Protein AF-A0A8T5L5W2-F1 (afdb_monomer)

Solvent-accessible surface area (backbone atoms only — not comparable to full-atom values): 5253 Å² total; per-residue (Å²): 133,65,65,66,60,51,52,52,52,51,51,52,52,51,57,51,49,51,60,46,57,77,67,60,74,77,56,71,77,81,77,60,80,91,63,98,70,90,74,80,80,91,70,96,70,77,81,78,47,70,66,53,55,54,62,68,51,70,78,48,94,41,64,56,96,96,41,77,62,71,82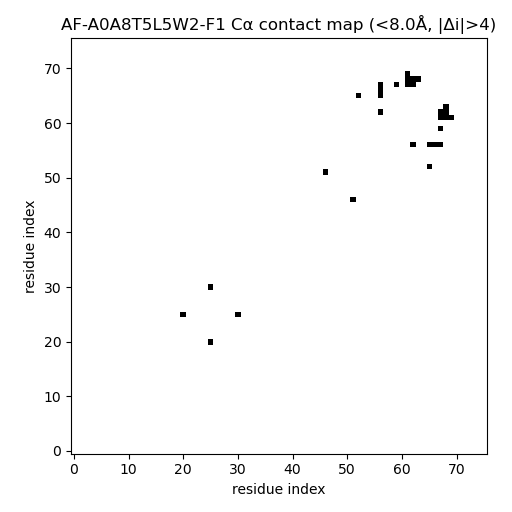,84,78,77,94,125

Foldseek 3Di:
DPPVVVVVVVVVVVVVVVVCVVVVPDDPVVPDDDDPDPDDDDDPDPCPDPVNQCVVCVPQPDADDSGRDDDDDDPD

Sequence (76 aa):
MDKEKIRKEAKQVMDKFQKALDKAGIDEADVQIEREESVRDAKDDKFDSIDFKKRMLKNAPKHDDDCIVAERGDWV

Radius of gyration: 22.4 Å; Cα contacts (8 Å, |Δi|>4): 15; chains: 1; bounding box: 34×49×44 Å

Structure (mmCIF, N/CA/C/O backbone):
data_AF-A0A8T5L5W2-F1
#
_entry.id   AF-A0A8T5L5W2-F1
#
loop_
_atom_site.group_PDB
_atom_site.id
_atom_site.type_symbol
_atom_site.label_atom_id
_atom_site.label_alt_id
_atom_site.label_comp_id
_atom_site.label_asym_id
_atom_site.label_entity_id
_atom_site.label_seq_id
_atom_site.pdbx_PDB_ins_code
_atom_site.Cartn_x
_atom_site.Cartn_y
_atom_site.Cartn_z
_atom_site.occupancy
_atom_site.B_iso_or_equiv
_atom_site.auth_seq_id
_atom_site.auth_comp_id
_atom_site.auth_asym_id
_atom_site.auth_atom_id
_atom_site.pdbx_PDB_model_num
ATOM 1 N N . MET A 1 1 ? -6.670 -23.034 1.625 1.00 61.34 1 MET A N 1
ATOM 2 C CA . MET A 1 1 ? -6.904 -22.038 2.695 1.00 61.34 1 MET A CA 1
ATOM 3 C C . MET A 1 1 ? -8.318 -22.200 3.205 1.00 61.34 1 MET A C 1
ATOM 5 O O . MET A 1 1 ? -9.233 -22.268 2.393 1.00 61.34 1 MET A O 1
ATOM 9 N N . ASP A 1 2 ? -8.483 -22.274 4.519 1.00 87.44 2 ASP A N 1
ATOM 10 C CA . ASP A 1 2 ? -9.797 -22.339 5.150 1.00 87.44 2 ASP A CA 1
ATOM 11 C C . ASP A 1 2 ? -10.396 -20.925 5.219 1.00 87.44 2 ASP A C 1
ATOM 13 O O . ASP A 1 2 ? -9.964 -20.079 6.006 1.00 87.44 2 ASP A O 1
ATOM 17 N N . LYS A 1 3 ? -11.356 -20.655 4.328 1.00 90.19 3 LYS A N 1
ATOM 18 C CA . LYS A 1 3 ? -11.990 -19.338 4.185 1.00 90.19 3 LYS A CA 1
ATOM 19 C C . LYS A 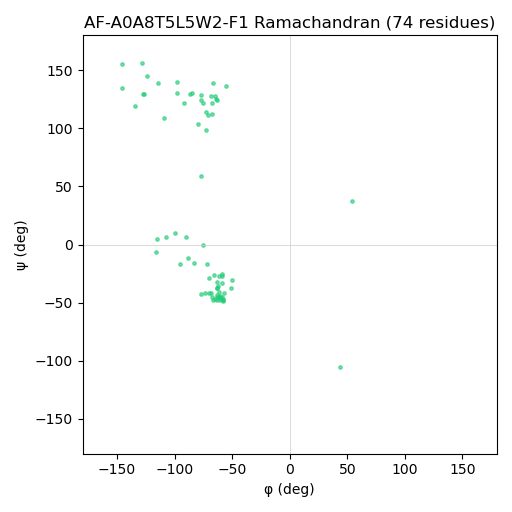1 3 ? -12.744 -18.922 5.451 1.00 90.19 3 LYS A C 1
ATOM 21 O O . LYS A 1 3 ? -12.790 -17.731 5.760 1.00 90.19 3 LYS A O 1
ATOM 26 N N . GLU A 1 4 ? -13.314 -19.870 6.193 1.00 91.88 4 GLU A N 1
ATOM 27 C CA . GLU A 1 4 ? -14.060 -19.569 7.418 1.00 91.88 4 GLU A CA 1
ATOM 28 C C . GLU A 1 4 ? -13.121 -19.184 8.555 1.00 91.88 4 GLU A C 1
ATOM 30 O O . GLU A 1 4 ? -13.370 -18.199 9.259 1.00 91.88 4 GLU A O 1
ATOM 35 N N . LYS A 1 5 ? -11.999 -19.899 8.679 1.00 93.94 5 LYS A N 1
ATOM 36 C CA . LYS A 1 5 ? -10.946 -19.557 9.636 1.00 93.94 5 LYS A CA 1
ATOM 37 C C . LYS A 1 5 ? -10.410 -18.141 9.398 1.00 93.94 5 LYS A C 1
ATOM 39 O O . LYS A 1 5 ? -10.385 -17.345 10.334 1.00 93.94 5 LYS A O 1
ATOM 44 N N . ILE A 1 6 ? -10.095 -17.794 8.146 1.00 94.12 6 ILE A N 1
ATOM 45 C CA . ILE A 1 6 ? -9.617 -16.449 7.773 1.00 94.12 6 ILE A CA 1
ATOM 46 C C . ILE A 1 6 ? -10.664 -15.382 8.107 1.00 94.12 6 ILE A C 1
ATOM 48 O O . ILE A 1 6 ? -10.336 -14.351 8.689 1.00 94.12 6 ILE A O 1
ATOM 52 N N . ARG A 1 7 ? -11.942 -15.627 7.793 1.00 95.31 7 ARG A N 1
ATOM 53 C CA . ARG A 1 7 ? -13.025 -14.679 8.094 1.00 95.31 7 ARG A CA 1
ATOM 54 C C . ARG A 1 7 ? -13.159 -14.427 9.595 1.00 95.31 7 ARG A C 1
ATOM 56 O O . ARG A 1 7 ? -13.376 -13.289 10.014 1.00 95.31 7 ARG A O 1
ATOM 63 N N . LYS A 1 8 ? -13.031 -15.479 10.406 1.00 95.88 8 LYS A N 1
ATOM 64 C CA . LYS A 1 8 ? -13.099 -15.389 11.867 1.00 95.88 8 LYS A CA 1
ATOM 65 C C . LYS A 1 8 ? -11.912 -14.617 12.440 1.00 95.88 8 LYS A C 1
ATOM 67 O O . LYS A 1 8 ? -12.116 -13.746 13.281 1.00 95.88 8 LYS A O 1
ATOM 72 N N . GLU A 1 9 ? -10.704 -14.906 11.969 1.00 96.19 9 GLU A N 1
ATOM 73 C CA . GLU A 1 9 ? -9.483 -14.210 12.386 1.00 96.19 9 GLU A CA 1
ATOM 74 C C . GLU A 1 9 ? -9.525 -12.728 11.993 1.00 96.19 9 GLU A C 1
ATOM 76 O O . GLU A 1 9 ? -9.295 -11.867 12.839 1.00 96.19 9 GLU A O 1
ATOM 81 N N . ALA A 1 10 ? -9.931 -12.415 10.758 1.00 96.25 10 ALA A N 1
ATOM 82 C CA . ALA A 1 10 ? -10.094 -11.041 10.291 1.00 96.25 10 ALA A CA 1
ATOM 83 C C . ALA A 1 10 ? -11.094 -10.263 11.158 1.00 96.25 10 ALA A C 1
ATOM 85 O O . ALA A 1 10 ? -10.787 -9.166 11.621 1.00 96.25 10 ALA A O 1
ATOM 86 N N . LYS A 1 11 ? -12.259 -10.857 11.459 1.00 96.69 11 LYS A N 1
ATOM 87 C CA . LYS A 1 11 ? -13.247 -10.235 12.351 1.00 96.69 11 LYS A CA 1
ATOM 88 C C . LYS A 1 11 ? -12.660 -9.952 13.734 1.00 96.69 11 LYS A C 1
ATOM 90 O O . LYS A 1 11 ? -12.827 -8.857 14.253 1.00 96.69 11 LYS A O 1
ATOM 95 N N . GLN A 1 12 ? -11.932 -10.904 14.314 1.00 97.12 12 GLN A N 1
ATOM 96 C CA . GLN A 1 12 ? -11.308 -10.713 15.624 1.00 97.12 12 GLN A CA 1
ATOM 97 C C . GLN A 1 12 ? -10.258 -9.598 15.628 1.00 97.12 12 GLN A C 1
ATOM 99 O O . GLN A 1 12 ? -10.148 -8.879 16.620 1.00 97.12 12 GLN A O 1
ATOM 104 N N . VAL A 1 13 ? -9.478 -9.460 14.553 1.00 97.50 13 VAL A N 1
ATOM 105 C CA . VAL A 1 13 ? -8.507 -8.367 14.406 1.00 97.50 13 VAL A CA 1
ATOM 106 C C . VAL A 1 13 ? -9.230 -7.024 14.338 1.00 97.50 13 VAL A C 1
ATOM 108 O O . VAL A 1 13 ? -8.878 -6.117 15.090 1.00 97.50 13 VAL A O 1
ATOM 111 N N . MET A 1 14 ? -10.283 -6.924 13.524 1.00 96.06 14 MET A N 1
ATOM 112 C CA . MET A 1 14 ? -11.088 -5.703 13.404 1.00 96.06 14 MET A CA 1
ATOM 113 C C . MET A 1 14 ? -11.759 -5.323 14.729 1.00 96.06 14 MET A C 1
ATOM 115 O O . MET A 1 14 ? -11.664 -4.176 15.157 1.00 96.06 14 MET A O 1
ATOM 119 N N . ASP A 1 15 ? -12.355 -6.290 15.431 1.00 95.88 15 ASP A N 1
ATOM 120 C CA . ASP A 1 15 ? -13.010 -6.055 16.723 1.00 95.88 15 ASP A CA 1
ATOM 121 C C . ASP A 1 15 ? -12.009 -5.571 17.790 1.00 95.88 15 ASP A C 1
ATOM 123 O O . ASP A 1 15 ? -12.338 -4.737 18.636 1.00 95.88 15 ASP A O 1
ATOM 127 N N . LYS A 1 16 ? -10.774 -6.095 17.779 1.00 96.31 16 LYS A N 1
ATOM 128 C CA . LYS A 1 16 ? -9.704 -5.645 18.684 1.00 96.31 16 LYS A CA 1
ATOM 129 C C . LYS A 1 16 ? -9.222 -4.241 18.335 1.00 96.31 16 LYS A C 1
ATOM 131 O O . LYS A 1 16 ? -8.993 -3.452 19.246 1.00 96.31 16 LYS A O 1
ATOM 136 N N . PHE A 1 17 ? -9.074 -3.949 17.045 1.00 94.44 17 PHE A N 1
ATOM 137 C CA . PHE A 1 17 ? -8.654 -2.640 16.562 1.00 94.44 17 PHE A CA 1
ATOM 138 C C . PHE A 1 17 ? -9.676 -1.557 16.925 1.00 94.44 17 PHE A C 1
ATOM 140 O O . PHE A 1 17 ? -9.299 -0.558 17.529 1.00 94.44 17 PHE A O 1
ATOM 147 N N . GLN A 1 18 ? -10.970 -1.801 16.684 1.00 92.25 18 GLN A N 1
ATOM 148 C CA . GLN A 1 18 ? -12.034 -0.863 17.055 1.00 92.25 18 GLN A CA 1
ATOM 149 C C . GLN A 1 18 ? -12.025 -0.564 18.559 1.00 92.25 18 GLN A C 1
ATOM 151 O O . GLN A 1 18 ? -11.980 0.590 18.965 1.00 92.25 18 GLN A O 1
ATOM 156 N N . LYS A 1 19 ? -11.952 -1.604 19.400 1.00 92.94 19 LYS A N 1
ATOM 157 C CA . LYS A 1 19 ? -11.881 -1.436 20.862 1.00 92.94 19 LYS A CA 1
ATOM 158 C C . LYS A 1 19 ? -10.650 -0.665 21.334 1.00 92.94 19 LYS A C 1
ATOM 160 O O . LYS A 1 19 ? -10.674 -0.115 22.433 1.00 92.94 19 LYS A O 1
ATOM 165 N N . ALA A 1 20 ? -9.555 -0.710 20.578 1.00 92.31 20 ALA A N 1
ATOM 166 C CA . ALA A 1 20 ? -8.359 0.064 20.877 1.00 92.31 20 ALA A CA 1
ATOM 167 C C . ALA A 1 20 ? -8.543 1.531 20.470 1.00 92.31 20 ALA A C 1
ATOM 169 O O . ALA A 1 20 ? -8.206 2.404 21.264 1.00 92.31 20 ALA A O 1
ATOM 170 N N . LEU A 1 21 ? -9.136 1.794 19.300 1.00 85.50 21 LEU A N 1
ATOM 171 C CA . LEU A 1 21 ? -9.467 3.147 18.845 1.00 85.50 21 LEU A CA 1
ATOM 172 C C . LEU A 1 21 ? -10.437 3.855 19.792 1.00 85.50 21 LEU A C 1
ATOM 174 O O . LEU A 1 21 ? -10.162 4.978 20.198 1.00 85.50 21 LEU A O 1
ATOM 178 N N . ASP A 1 22 ? -11.500 3.172 20.227 1.00 85.50 22 ASP A N 1
ATOM 179 C CA . ASP A 1 22 ? -12.492 3.739 21.153 1.00 85.50 22 ASP A CA 1
ATOM 180 C C . ASP A 1 22 ? -11.858 4.195 22.484 1.00 85.50 22 ASP A C 1
ATOM 182 O O . ASP A 1 22 ? -12.383 5.067 23.171 1.00 85.50 22 ASP A O 1
ATOM 186 N N . LYS A 1 23 ? -10.721 3.597 22.864 1.00 88.19 23 LYS A N 1
ATOM 187 C CA . LYS A 1 23 ? -9.969 3.928 24.084 1.00 88.19 23 LYS A CA 1
ATOM 188 C C . LYS A 1 23 ? -8.836 4.919 23.860 1.00 88.19 23 LYS A C 1
ATOM 190 O O . LYS A 1 23 ? -8.309 5.438 24.839 1.00 88.19 23 LYS A O 1
ATOM 195 N N . ALA A 1 24 ? -8.41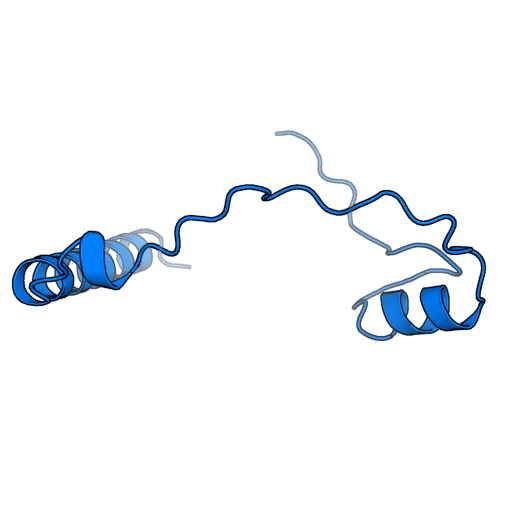7 5.124 22.61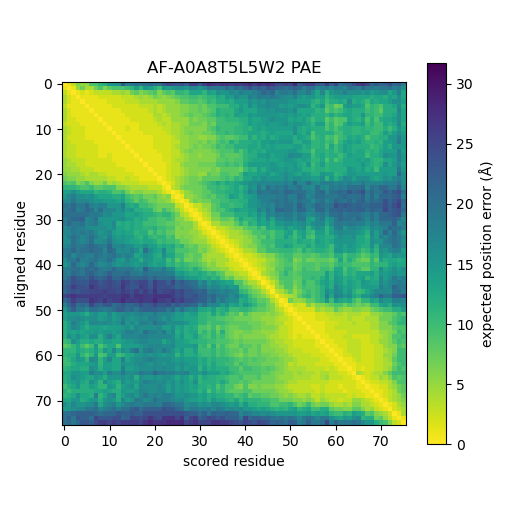4 1.00 81.12 24 ALA A N 1
ATOM 196 C CA . ALA A 1 24 ? -7.218 5.886 22.299 1.00 81.12 24 ALA A CA 1
ATOM 197 C C . ALA A 1 24 ? -7.398 7.393 22.534 1.00 81.12 24 ALA A C 1
ATOM 199 O O . ALA A 1 24 ? -6.394 8.084 22.648 1.00 81.12 24 ALA A O 1
ATOM 200 N N . GLY A 1 25 ? -8.644 7.883 22.646 1.00 72.75 25 GLY A N 1
ATOM 201 C CA . GLY A 1 25 ? -8.932 9.275 23.006 1.00 72.75 25 GLY A CA 1
ATOM 202 C C . GLY A 1 25 ? -8.225 10.278 22.095 1.00 72.75 25 GLY A C 1
ATOM 203 O O . GLY A 1 25 ? -7.704 11.270 22.588 1.00 72.75 25 GLY A O 1
ATOM 204 N N . ILE A 1 26 ? -8.137 9.966 20.798 1.00 74.62 26 ILE A N 1
ATOM 205 C CA . ILE A 1 26 ? -7.423 10.785 19.817 1.00 74.62 26 ILE A CA 1
ATOM 206 C C . ILE A 1 26 ? -8.255 12.041 19.571 1.00 74.62 26 ILE A C 1
ATOM 208 O O . ILE A 1 26 ? -9.362 11.942 19.040 1.00 74.62 26 ILE A O 1
ATOM 212 N N . ASP A 1 27 ? -7.727 13.197 19.959 1.00 72.38 27 ASP A N 1
ATOM 213 C CA . ASP A 1 27 ? -8.268 14.483 19.539 1.00 72.38 27 ASP A CA 1
ATOM 214 C C . ASP A 1 27 ? -7.827 14.736 18.090 1.00 72.38 27 ASP A C 1
ATOM 216 O O . ASP A 1 27 ? -6.648 14.595 17.753 1.00 72.38 27 ASP A O 1
ATOM 220 N N . GLU A 1 28 ? -8.769 15.066 17.205 1.00 64.38 28 GLU A N 1
ATOM 221 C CA . GLU A 1 28 ? -8.470 15.354 15.797 1.00 64.38 28 GLU A CA 1
ATOM 222 C C . GLU A 1 28 ? -7.478 16.519 15.660 1.00 64.38 28 GLU A C 1
ATOM 224 O O . GLU A 1 28 ? -6.689 16.543 14.711 1.00 64.38 28 GLU A O 1
ATOM 229 N N . ALA A 1 29 ? -7.453 17.426 16.643 1.00 63.56 29 ALA A N 1
ATOM 230 C CA . ALA A 1 29 ? -6.512 18.537 16.710 1.00 63.56 29 ALA A CA 1
ATOM 231 C C . ALA A 1 29 ? -5.045 18.096 16.901 1.00 63.56 29 ALA A C 1
ATOM 233 O O . ALA A 1 29 ? -4.141 18.802 16.458 1.00 63.56 29 ALA A O 1
ATOM 234 N N . ASP A 1 30 ? -4.789 16.925 17.498 1.00 66.56 30 ASP A N 1
ATOM 235 C CA . ASP A 1 30 ? -3.427 16.447 17.792 1.00 66.56 30 ASP A CA 1
ATOM 236 C C . ASP A 1 30 ? -2.750 15.758 16.592 1.00 66.56 30 ASP A C 1
ATOM 238 O O . ASP A 1 30 ? -1.535 15.544 16.585 1.00 66.56 30 ASP A O 1
ATOM 242 N N . VAL A 1 31 ? -3.524 15.383 15.567 1.00 71.69 31 VAL A N 1
ATOM 243 C CA . VAL A 1 31 ? -3.054 14.596 14.408 1.00 71.69 31 VAL A CA 1
ATOM 244 C C . VAL A 1 31 ? -3.141 15.336 13.075 1.00 71.69 31 VAL A C 1
ATOM 246 O O . VAL A 1 31 ? -2.637 14.837 12.065 1.00 71.69 31 VAL A O 1
ATOM 249 N N . GLN A 1 32 ? -3.740 16.526 13.050 1.00 78.38 32 GLN A N 1
ATOM 250 C CA . GLN A 1 32 ? -3.824 17.349 11.849 1.00 78.38 32 GLN A CA 1
ATOM 251 C C . GLN A 1 32 ? -2.728 18.417 11.835 1.00 78.38 32 GLN A C 1
ATOM 253 O O . GLN A 1 32 ? -2.526 19.156 12.792 1.00 78.38 32 GLN A O 1
ATOM 258 N N . ILE A 1 33 ? -2.019 18.510 10.709 1.00 79.00 33 ILE A N 1
ATOM 259 C CA . ILE A 1 33 ? -1.166 19.656 10.397 1.00 79.00 33 ILE A CA 1
ATOM 260 C C . ILE A 1 33 ? -1.866 20.405 9.274 1.00 79.00 33 ILE A C 1
ATOM 262 O O . ILE A 1 33 ? -1.899 19.921 8.139 1.00 79.00 33 ILE A O 1
ATOM 266 N N . GLU A 1 34 ? -2.415 21.576 9.585 1.00 78.62 34 GLU A N 1
ATOM 267 C CA . GLU A 1 34 ? -2.918 22.484 8.562 1.00 78.62 34 GLU A CA 1
ATOM 268 C C . GLU A 1 34 ? -1.749 22.974 7.704 1.00 78.62 34 GLU A C 1
ATOM 270 O O . GLU A 1 34 ? -0.720 23.434 8.205 1.00 78.62 34 GLU A O 1
ATOM 275 N N . ARG A 1 35 ? -1.887 22.825 6.387 1.00 82.81 35 ARG A N 1
ATOM 276 C CA . ARG A 1 35 ? -0.928 23.336 5.409 1.00 82.81 35 ARG A CA 1
ATOM 277 C C . ARG A 1 35 ? -1.689 24.162 4.394 1.00 82.81 35 ARG A C 1
ATOM 279 O O . ARG A 1 35 ? -2.668 23.679 3.831 1.00 82.81 35 ARG A O 1
ATOM 286 N N . GLU A 1 36 ? -1.207 25.374 4.149 1.00 84.81 36 GLU A N 1
ATOM 287 C CA . GLU A 1 36 ? -1.759 26.268 3.126 1.00 84.81 36 GLU A CA 1
ATOM 288 C C . GLU A 1 36 ? -1.634 25.652 1.728 1.00 84.81 36 GLU A C 1
ATOM 290 O O . GLU A 1 36 ? -2.543 25.755 0.908 1.00 84.81 36 GLU A O 1
ATOM 295 N N . GLU A 1 37 ? -0.540 24.924 1.490 1.00 83.00 37 GLU A N 1
ATOM 296 C CA . GLU A 1 37 ? -0.277 24.234 0.236 1.00 83.00 37 GLU A CA 1
ATOM 297 C C . GLU A 1 37 ? 0.029 22.754 0.490 1.00 83.00 37 GLU A C 1
ATOM 299 O O . GLU A 1 37 ? 0.867 22.377 1.314 1.00 83.00 37 GLU A O 1
ATOM 304 N N . SER A 1 38 ? -0.672 21.889 -0.239 1.00 85.38 38 SER A N 1
ATOM 305 C CA . SER A 1 38 ? -0.458 20.434 -0.239 1.00 85.38 38 SER A CA 1
ATOM 306 C C . SER A 1 38 ? 0.014 19.911 -1.595 1.00 85.38 38 SER A C 1
ATOM 308 O O . SER A 1 38 ? 0.174 18.704 -1.786 1.00 85.38 38 SER A O 1
ATOM 310 N N . VAL A 1 39 ? 0.251 20.818 -2.542 1.00 85.62 39 VAL A N 1
ATOM 311 C CA . VAL A 1 39 ? 0.653 20.488 -3.904 1.00 85.62 39 VAL A CA 1
ATOM 312 C C . VAL A 1 39 ? 2.164 20.620 -4.016 1.00 85.62 39 VAL A C 1
ATOM 314 O O . VAL A 1 39 ? 2.775 21.524 -3.457 1.00 85.62 39 VAL A O 1
ATOM 317 N N . ARG A 1 40 ? 2.783 19.682 -4.729 1.00 84.44 4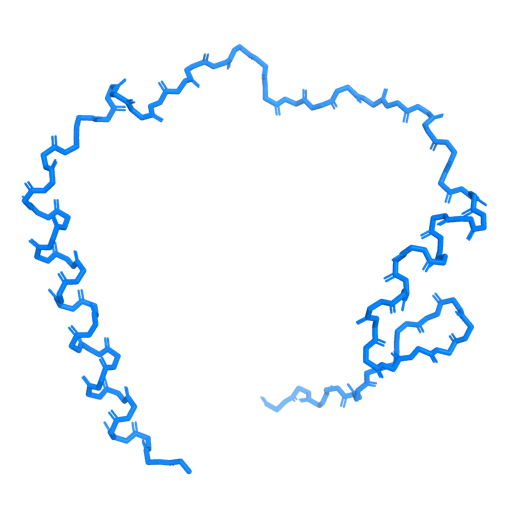0 ARG A N 1
ATOM 318 C CA . ARG A 1 40 ? 4.207 19.750 -5.047 1.00 84.44 40 ARG A CA 1
ATOM 319 C C . ARG A 1 40 ? 4.396 20.567 -6.319 1.00 84.44 40 ARG A C 1
ATOM 321 O O . ARG A 1 40 ? 3.788 20.230 -7.334 1.00 84.44 40 ARG A O 1
ATOM 328 N N . ASP A 1 41 ? 5.298 21.543 -6.280 1.00 85.69 41 ASP A N 1
ATOM 329 C CA . ASP A 1 41 ? 5.715 22.275 -7.476 1.00 85.69 41 ASP A CA 1
ATOM 330 C C . ASP A 1 41 ? 6.229 21.326 -8.558 1.00 85.69 41 ASP A C 1
ATOM 332 O O . ASP A 1 41 ? 7.008 20.398 -8.294 1.00 85.69 41 ASP A O 1
ATOM 336 N N . ALA A 1 42 ? 5.807 21.574 -9.795 1.00 83.19 42 ALA A N 1
ATOM 337 C CA . ALA A 1 42 ? 6.355 20.875 -10.941 1.00 83.19 42 ALA A CA 1
ATOM 338 C C . ALA A 1 42 ? 7.844 21.225 -11.077 1.00 83.19 42 ALA A C 1
ATOM 340 O O . ALA A 1 42 ? 8.223 22.393 -11.146 1.00 83.19 42 ALA A O 1
ATOM 341 N N . LYS A 1 43 ? 8.690 20.197 -11.120 1.00 81.94 43 LYS A N 1
ATOM 342 C CA . LYS A 1 43 ? 10.110 20.321 -11.446 1.00 81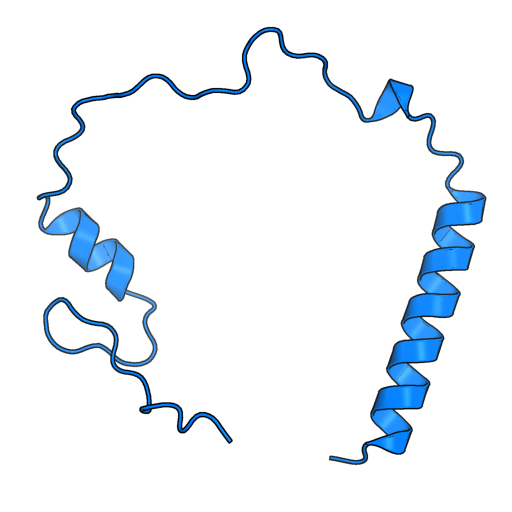.94 43 LYS A CA 1
ATOM 343 C C . LYS A 1 43 ? 10.374 19.599 -12.757 1.00 81.94 43 LYS A C 1
ATOM 345 O O . LYS A 1 43 ? 9.877 18.489 -12.945 1.00 81.94 43 LYS A O 1
ATOM 350 N N . ASP A 1 44 ? 11.191 20.203 -13.615 1.00 71.94 44 ASP A N 1
ATOM 351 C CA . ASP A 1 44 ? 11.735 19.573 -14.825 1.00 71.94 44 ASP A CA 1
ATOM 352 C C . ASP A 1 44 ? 12.878 18.610 -14.465 1.00 71.94 44 ASP A C 1
ATOM 354 O O . ASP A 1 44 ? 14.027 18.749 -14.891 1.00 71.94 44 ASP A O 1
ATOM 358 N N . ASP A 1 45 ? 12.571 17.618 -13.631 1.00 68.38 45 ASP A N 1
ATOM 359 C CA . ASP A 1 45 ? 13.511 16.548 -13.332 1.00 68.38 45 ASP A CA 1
ATOM 360 C C . ASP A 1 45 ? 13.556 15.595 -14.536 1.00 68.38 45 ASP A C 1
ATOM 362 O O . ASP A 1 45 ? 12.542 15.028 -14.952 1.00 68.38 45 ASP A O 1
ATOM 366 N N . LYS A 1 46 ? 14.741 15.403 -15.123 1.00 67.19 46 LYS A N 1
ATOM 367 C CA . LYS A 1 46 ? 14.917 14.448 -16.221 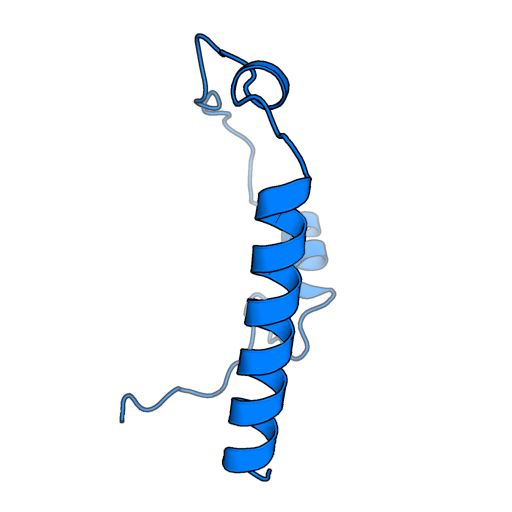1.00 67.19 46 LYS A CA 1
ATOM 368 C C . LYS A 1 46 ? 14.812 13.016 -15.686 1.00 67.19 46 LYS A C 1
ATOM 370 O O . LYS A 1 46 ? 15.674 12.537 -14.952 1.00 67.19 46 LYS A O 1
ATOM 375 N N . PHE A 1 47 ? 13.743 12.324 -16.070 1.00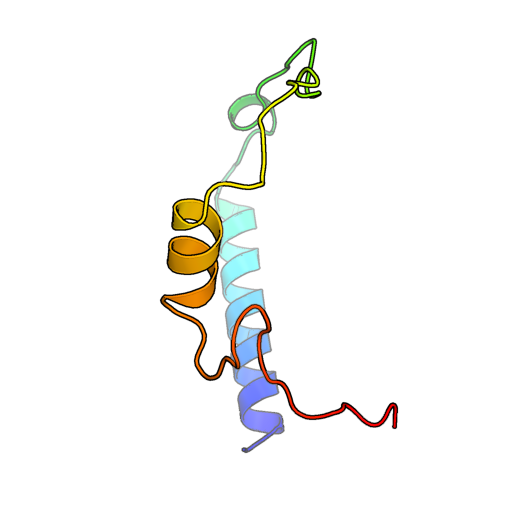 60.34 47 PHE A N 1
ATOM 376 C CA . PHE A 1 47 ? 13.449 10.937 -15.681 1.00 60.34 47 PHE A CA 1
ATOM 377 C C . PHE A 1 47 ? 14.307 9.884 -16.410 1.00 60.34 47 PHE A C 1
ATOM 379 O O . PHE A 1 47 ? 14.159 8.686 -16.171 1.00 60.34 47 PHE A O 1
ATOM 386 N N . ASP A 1 48 ? 15.206 10.304 -17.300 1.00 62.12 48 ASP A N 1
ATOM 387 C CA . ASP A 1 48 ? 15.907 9.455 -18.269 1.00 62.12 48 ASP A CA 1
ATOM 388 C C . ASP A 1 48 ? 17.237 8.867 -17.769 1.00 62.12 48 ASP A C 1
ATOM 390 O O . ASP A 1 48 ? 17.932 8.179 -18.520 1.00 62.12 48 ASP A O 1
ATOM 394 N N . SER A 1 49 ? 17.589 9.052 -16.491 1.00 66.88 49 SER A N 1
ATOM 395 C CA . SER A 1 49 ? 18.791 8.411 -15.950 1.00 66.88 49 SER A CA 1
ATOM 396 C C . SER A 1 49 ? 18.661 6.881 -15.986 1.00 66.88 49 SER A C 1
ATOM 398 O O . SER A 1 49 ? 17.750 6.288 -15.403 1.00 66.88 49 SER A O 1
ATOM 400 N N . ILE A 1 50 ? 19.627 6.220 -16.626 1.00 68.12 50 ILE A N 1
ATOM 401 C CA . ILE A 1 50 ? 19.806 4.757 -16.590 1.00 68.12 50 ILE A CA 1
ATOM 402 C C . ILE A 1 50 ? 19.797 4.242 -15.133 1.00 68.12 50 ILE A C 1
ATOM 404 O O . ILE A 1 50 ? 19.314 3.145 -14.846 1.00 68.12 50 ILE A O 1
ATOM 408 N N . ASP A 1 51 ? 20.250 5.067 -14.189 1.00 80.38 51 ASP A N 1
ATOM 409 C CA . ASP A 1 51 ? 20.257 4.776 -12.756 1.00 80.38 51 ASP A CA 1
ATOM 410 C C . ASP A 1 51 ? 18.864 4.760 -12.112 1.00 80.38 51 ASP A C 1
ATOM 412 O O . ASP A 1 51 ? 18.645 4.050 -11.128 1.00 80.38 51 ASP A O 1
ATOM 416 N N . PHE A 1 52 ? 17.891 5.511 -12.631 1.00 82.06 52 PHE A N 1
ATOM 417 C CA . PHE A 1 52 ? 16.505 5.422 -12.168 1.00 82.06 52 PHE A CA 1
ATOM 418 C C . PHE A 1 52 ? 15.893 4.064 -12.523 1.00 82.06 52 PHE A C 1
ATOM 420 O O . PHE A 1 52 ? 15.364 3.385 -11.642 1.00 82.06 52 PHE A O 1
ATOM 427 N N . LYS A 1 53 ? 16.051 3.623 -13.776 1.00 80.06 53 LYS A N 1
ATOM 428 C CA . LYS A 1 53 ? 15.529 2.331 -14.248 1.00 80.06 53 LYS A CA 1
ATOM 429 C C . LYS A 1 53 ? 16.118 1.160 -13.465 1.00 80.06 53 LYS A C 1
ATOM 431 O O . LYS A 1 53 ? 15.378 0.335 -12.931 1.00 80.06 53 LYS A O 1
ATOM 436 N N . LYS A 1 54 ? 17.445 1.154 -13.284 1.00 83.12 54 LYS A N 1
ATOM 437 C CA . LYS A 1 54 ? 18.138 0.149 -12.461 1.00 83.12 54 LYS A CA 1
ATOM 438 C C . LYS A 1 54 ? 17.610 0.106 -11.028 1.00 83.12 54 LYS A C 1
ATOM 440 O O . LYS A 1 54 ? 17.440 -0.978 -10.480 1.00 83.12 54 LYS A O 1
ATOM 445 N N . ARG A 1 55 ? 17.338 1.262 -10.407 1.00 84.56 55 ARG A N 1
ATOM 446 C CA . ARG A 1 55 ? 16.779 1.323 -9.044 1.00 84.56 55 ARG A CA 1
ATOM 447 C C . ARG A 1 55 ? 15.346 0.800 -8.979 1.00 84.56 55 ARG A C 1
ATOM 449 O O . ARG A 1 55 ? 15.036 0.071 -8.043 1.00 84.56 55 ARG A O 1
ATOM 456 N N . MET A 1 56 ? 14.511 1.142 -9.959 1.00 85.75 56 MET A N 1
ATOM 457 C CA . MET A 1 56 ? 13.116 0.693 -10.023 1.00 85.75 56 MET A CA 1
ATOM 458 C C . MET A 1 56 ? 13.006 -0.827 -10.163 1.00 85.75 56 MET A C 1
ATOM 460 O O . MET A 1 56 ? 12.208 -1.449 -9.468 1.00 85.75 56 MET A O 1
ATOM 464 N N . LEU A 1 57 ? 13.834 -1.435 -11.017 1.00 91.06 57 LEU A N 1
ATOM 465 C CA . LEU A 1 57 ? 13.744 -2.868 -11.316 1.00 91.06 57 LEU A CA 1
ATOM 466 C C . LEU A 1 57 ? 14.551 -3.759 -10.366 1.00 91.06 57 LEU A C 1
ATOM 468 O O . LEU A 1 57 ? 14.326 -4.964 -10.335 1.00 91.06 57 LEU A O 1
ATOM 472 N N . LYS A 1 58 ? 15.433 -3.186 -9.534 1.00 91.69 58 LYS A N 1
ATOM 473 C CA . LYS A 1 58 ? 16.324 -3.934 -8.626 1.00 91.69 58 LYS A CA 1
ATOM 474 C C . LYS A 1 58 ? 15.606 -4.973 -7.759 1.00 91.69 58 LYS A C 1
ATOM 476 O O . LYS A 1 58 ? 16.171 -6.025 -7.480 1.00 91.69 58 LYS A O 1
ATOM 481 N N . ASN A 1 59 ? 14.396 -4.652 -7.306 1.00 92.06 59 ASN A N 1
ATOM 482 C CA . ASN A 1 59 ? 13.610 -5.506 -6.415 1.00 92.06 59 ASN A CA 1
ATOM 483 C C . ASN A 1 59 ? 12.422 -6.171 -7.128 1.00 92.06 59 ASN A C 1
ATOM 485 O O . ASN A 1 59 ? 11.582 -6.780 -6.466 1.00 92.06 59 ASN A O 1
ATOM 489 N N . ALA A 1 60 ? 12.309 -6.027 -8.451 1.00 90.88 60 ALA A N 1
ATOM 490 C CA . ALA A 1 60 ? 11.229 -6.646 -9.202 1.00 90.88 60 ALA A CA 1
ATOM 491 C C . ALA A 1 60 ? 11.422 -8.176 -9.204 1.00 90.88 60 ALA A C 1
ATOM 493 O O . ALA A 1 60 ? 12.494 -8.644 -9.586 1.00 90.88 60 ALA A O 1
ATOM 494 N N . PRO A 1 61 ? 10.407 -8.977 -8.819 1.00 89.94 61 PRO A N 1
ATOM 495 C CA . PRO A 1 61 ? 10.525 -10.438 -8.803 1.00 89.94 61 PRO A CA 1
ATOM 496 C C . PRO A 1 61 ? 10.853 -11.042 -10.174 1.00 89.94 61 PRO A C 1
ATOM 498 O O . PRO A 1 61 ? 11.537 -12.061 -10.256 1.00 89.94 61 PRO A O 1
ATOM 501 N N . LYS A 1 62 ? 10.343 -10.419 -11.243 1.00 91.81 62 LYS A N 1
ATOM 502 C CA . LYS A 1 62 ? 10.662 -10.706 -12.643 1.00 91.81 62 LYS A CA 1
ATOM 503 C C . LYS A 1 62 ? 10.630 -9.404 -13.435 1.00 91.81 62 LYS A C 1
ATOM 505 O O . LYS A 1 62 ? 9.690 -8.619 -13.300 1.00 91.81 62 LYS A O 1
ATOM 510 N N . HIS A 1 63 ? 11.630 -9.196 -14.274 1.00 91.06 63 HIS A N 1
ATOM 511 C CA . HIS A 1 63 ? 11.693 -8.075 -15.200 1.00 91.06 63 HIS A CA 1
ATOM 512 C C . HIS A 1 63 ? 12.381 -8.519 -16.495 1.00 91.06 63 HIS A C 1
ATOM 514 O O . HIS A 1 63 ? 13.155 -9.477 -16.483 1.00 91.06 63 HIS A O 1
ATOM 520 N N . ASP A 1 64 ? 12.076 -7.831 -17.587 1.00 88.31 64 ASP A N 1
ATOM 521 C CA . ASP A 1 64 ? 12.688 -8.013 -18.900 1.00 88.31 64 ASP A CA 1
ATOM 522 C C . ASP A 1 64 ? 13.015 -6.631 -19.465 1.00 88.31 64 ASP A C 1
ATOM 524 O O . ASP A 1 64 ? 12.128 -5.781 -19.570 1.00 88.31 64 ASP A O 1
ATOM 528 N N . ASP A 1 65 ? 14.299 -6.388 -19.719 1.00 85.94 65 ASP A N 1
ATOM 529 C CA . ASP A 1 65 ? 14.872 -5.071 -20.006 1.00 85.94 65 ASP A CA 1
ATOM 530 C C . ASP A 1 65 ? 14.345 -3.962 -19.074 1.00 85.94 65 ASP A C 1
ATOM 532 O O . ASP A 1 65 ? 14.713 -3.898 -17.899 1.00 85.94 65 ASP A O 1
ATOM 536 N N . ASP A 1 66 ? 13.472 -3.103 -19.600 1.00 85.81 66 ASP A N 1
ATOM 537 C CA . ASP A 1 66 ? 12.906 -1.930 -18.934 1.00 85.81 66 ASP A CA 1
ATOM 538 C C . ASP A 1 66 ? 11.487 -2.177 -18.374 1.00 85.81 66 ASP A C 1
ATOM 540 O O . ASP A 1 66 ? 10.813 -1.235 -17.948 1.00 85.81 66 ASP A O 1
ATOM 544 N N . CYS A 1 67 ? 11.018 -3.428 -18.354 1.00 86.50 67 CYS A N 1
ATOM 545 C CA . CYS A 1 67 ? 9.641 -3.796 -18.023 1.00 86.50 67 CYS A CA 1
ATOM 546 C C . CYS A 1 67 ? 9.558 -4.796 -16.863 1.00 86.50 67 CYS A C 1
ATOM 548 O O . CYS A 1 67 ? 10.367 -5.711 -16.739 1.00 86.50 67 CYS A O 1
ATOM 550 N N . ILE A 1 68 ? 8.516 -4.678 -16.034 1.00 90.81 68 ILE A N 1
ATOM 551 C CA . ILE A 1 68 ? 8.156 -5.705 -15.045 1.00 90.81 68 ILE A CA 1
ATOM 552 C C . ILE A 1 68 ? 7.295 -6.759 -15.741 1.00 90.81 68 ILE A C 1
ATOM 554 O O . ILE A 1 68 ? 6.314 -6.424 -16.405 1.00 90.81 68 ILE A O 1
ATOM 558 N N . VAL A 1 69 ? 7.638 -8.034 -15.563 1.00 91.50 69 VAL A N 1
ATOM 559 C CA . VAL A 1 69 ? 6.883 -9.146 -16.151 1.00 91.50 69 VAL A CA 1
ATOM 560 C C . VAL A 1 69 ? 5.830 -9.619 -15.156 1.00 91.50 69 VAL A C 1
ATOM 562 O O . VAL A 1 69 ? 6.158 -10.044 -14.047 1.00 91.50 69 VAL A O 1
ATOM 565 N N . ALA A 1 70 ? 4.568 -9.585 -15.573 1.00 89.88 70 ALA A N 1
ATOM 566 C CA . ALA A 1 70 ? 3.433 -10.076 -14.804 1.00 89.88 70 ALA A CA 1
ATOM 567 C C . ALA A 1 70 ? 2.588 -11.037 -15.647 1.00 89.88 70 ALA A C 1
ATOM 569 O O . ALA A 1 70 ? 2.604 -10.991 -16.878 1.00 89.88 70 ALA A O 1
ATOM 570 N N . GLU A 1 71 ? 1.847 -11.914 -14.976 1.00 89.19 71 GLU A N 1
ATOM 571 C CA . GLU A 1 71 ? 0.843 -12.740 -15.638 1.00 89.19 71 GLU A CA 1
ATOM 572 C C . GLU A 1 71 ? -0.285 -11.848 -16.159 1.00 89.19 71 GLU A C 1
ATOM 574 O O . GLU A 1 71 ? -0.715 -10.902 -15.493 1.00 89.19 71 GLU A O 1
ATOM 579 N N . ARG A 1 72 ? -0.767 -12.142 -17.368 1.00 87.38 72 ARG A N 1
ATOM 580 C CA . ARG A 1 72 ? -1.938 -11.462 -17.909 1.00 87.38 72 ARG A CA 1
ATOM 581 C C . ARG A 1 72 ? -3.142 -11.872 -17.066 1.00 87.38 72 ARG A C 1
ATOM 583 O O . ARG A 1 72 ? -3.542 -13.029 -17.097 1.00 87.38 72 ARG A O 1
ATOM 590 N N . GLY A 1 73 ? -3.698 -10.926 -16.316 1.00 82.94 73 GLY A N 1
ATOM 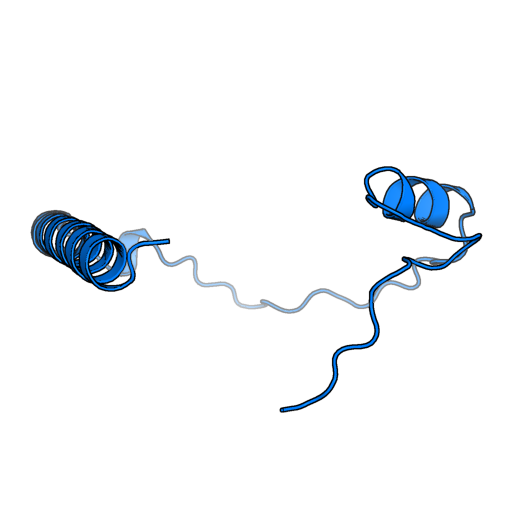591 C CA . GLY A 1 73 ? -4.951 -11.147 -15.608 1.00 82.94 73 GLY A CA 1
ATOM 592 C C . GLY A 1 73 ? -6.092 -11.302 -16.609 1.00 82.94 73 GLY A C 1
ATOM 593 O O . GLY A 1 73 ? -6.341 -10.392 -17.404 1.00 82.94 73 GLY A O 1
ATOM 594 N N . ASP A 1 74 ? -6.782 -12.435 -16.563 1.00 77.56 74 ASP A N 1
ATOM 595 C CA . ASP A 1 74 ? -8.111 -12.551 -17.146 1.00 77.56 74 ASP A CA 1
ATOM 596 C C . ASP A 1 74 ? -9.095 -11.875 -16.186 1.00 77.56 74 ASP A C 1
ATOM 598 O O . ASP A 1 74 ? -9.140 -12.192 -14.995 1.00 77.56 74 ASP A O 1
ATOM 602 N N . TRP A 1 75 ? -9.855 -10.901 -16.685 1.00 62.72 75 TRP A N 1
ATOM 603 C CA . TRP A 1 75 ? -10.974 -10.333 -15.938 1.00 62.72 75 TRP A CA 1
ATOM 604 C C . TRP A 1 75 ? -12.090 -11.382 -15.933 1.00 62.72 75 TRP A C 1
ATOM 606 O O . TRP A 1 75 ? -12.789 -11.530 -16.936 1.00 62.72 75 TRP A O 1
ATOM 616 N N . VAL A 1 76 ? -12.195 -12.147 -14.844 1.00 48.47 76 VAL A N 1
ATOM 617 C CA . VAL A 1 76 ? -13.307 -13.077 -14.581 1.00 48.47 76 VAL A CA 1
ATOM 618 C C . VAL A 1 76 ? -14.341 -12.399 -13.699 1.00 48.47 76 VAL A C 1
ATOM 620 O O . VAL A 1 76 ? -13.928 -11.790 -12.685 1.00 48.47 76 VAL A O 1
#

pLDDT: mean 83.42, std 10.89, range [48.47, 97.5]

Mean predicted aligned error: 11.49 Å

Secondary structure (DSSP, 8-state):
--HHHHHHHHHHHHHHHHHHHHHH---HHHH----S--PPPP----TT-HHHHHHHHTT-SSEETTEE--------

Nearest PDB structures (foldseek):
  3ip4-assembly1_C  TM=4.792E-01  e=2.947E+00  Staphylococcus aureus subsp. aureus Mu50